Protein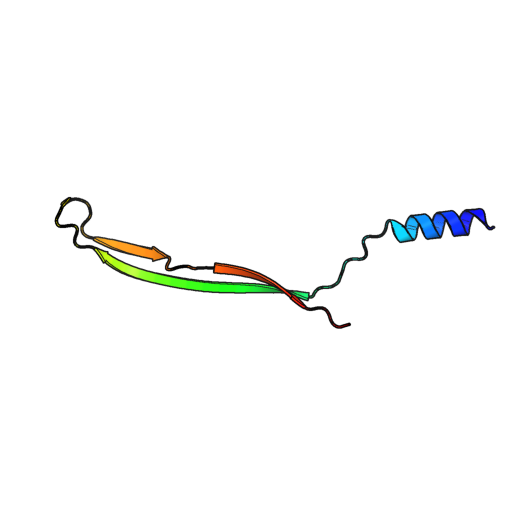 AF-A0A962KCR1-F1 (afdb_monomer_lite)

pLDDT: mean 79.23, std 12.0, range [58.22, 95.44]

Sequence (64 aa):
MKRHLLTLAIAASLLPLAAQAAPRVYGQLNLSIDYMDASVTPTQDGWALNSNASRIGVKGAEKL

Foldseek 3Di:
DVVVVVVVVVVVVPPPPPQPFVKDKDWDWDKDWDQDDDPPDNVPGDTDIDTDPTDIDIGGDHDD

Structure (mmCIF, N/CA/C/O backbone):
data_AF-A0A962KCR1-F1
#
_entry.id   AF-A0A962KCR1-F1
#
loop_
_atom_site.group_PDB
_atom_site.id
_atom_site.type_symbol
_atom_site.label_atom_id
_atom_site.label_alt_id
_atom_site.label_comp_id
_atom_site.label_asym_id
_atom_site.label_entity_id
_atom_site.label_seq_id
_atom_site.pdbx_PDB_ins_code
_atom_site.Cartn_x
_atom_site.Cartn_y
_atom_site.Cartn_z
_atom_site.occupancy
_atom_site.B_iso_or_equiv
_atom_si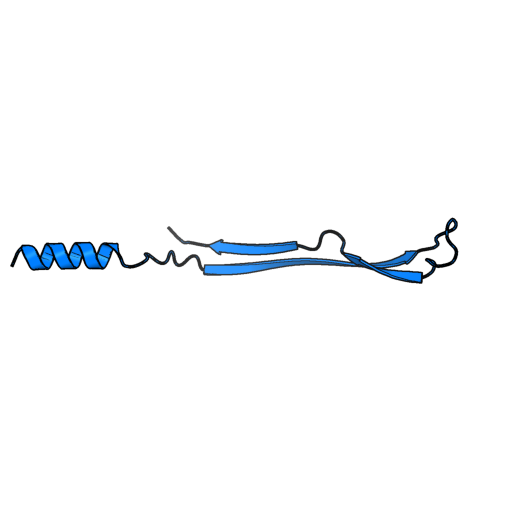te.auth_seq_id
_atom_site.auth_comp_id
_atom_site.auth_asym_id
_atom_site.auth_atom_id
_atom_site.pdbx_PDB_model_num
ATOM 1 N N . MET A 1 1 ? -12.463 1.198 53.229 1.00 58.44 1 MET A N 1
ATOM 2 C CA . MET A 1 1 ? -13.150 0.541 52.089 1.00 58.44 1 MET A CA 1
ATOM 3 C C . MET A 1 1 ? -13.273 1.427 50.838 1.00 58.44 1 MET A C 1
ATOM 5 O O . MET A 1 1 ? -12.929 0.948 49.771 1.00 58.44 1 MET A O 1
ATOM 9 N N . LYS A 1 2 ? -13.652 2.718 50.917 1.00 62.22 2 LYS A N 1
ATOM 10 C CA . LYS A 1 2 ? -13.836 3.586 49.721 1.00 62.22 2 LYS A CA 1
ATOM 11 C C . LYS A 1 2 ? -12.564 3.879 48.894 1.00 62.22 2 LYS A C 1
ATOM 13 O O . LYS A 1 2 ? -12.643 4.030 47.683 1.00 62.22 2 LYS A O 1
ATOM 18 N N . ARG A 1 3 ? -11.386 3.918 49.530 1.00 67.56 3 ARG A N 1
ATOM 19 C CA . ARG A 1 3 ? -10.096 4.198 48.859 1.00 67.56 3 ARG A CA 1
ATOM 20 C C . ARG A 1 3 ? -9.656 3.064 47.924 1.00 67.56 3 ARG A C 1
ATOM 22 O O . ARG A 1 3 ? -9.068 3.343 46.891 1.00 67.56 3 ARG A O 1
ATOM 29 N N . HIS A 1 4 ? -10.012 1.820 48.257 1.00 76.69 4 HIS A N 1
ATOM 30 C CA . HIS A 1 4 ? -9.708 0.645 47.432 1.00 76.69 4 HIS A CA 1
ATOM 31 C C . HIS A 1 4 ? -10.550 0.597 46.149 1.00 76.69 4 HIS A C 1
ATOM 33 O O . HIS A 1 4 ? -10.060 0.173 45.107 1.00 76.69 4 HIS A O 1
ATOM 39 N N . LEU A 1 5 ? -11.795 1.089 46.207 1.00 76.75 5 LEU A N 1
ATOM 40 C CA . LEU A 1 5 ? -12.641 1.244 45.019 1.00 76.75 5 LEU A CA 1
ATOM 41 C C . LEU A 1 5 ? -12.071 2.286 44.053 1.00 76.75 5 LEU A C 1
ATOM 43 O O . LEU A 1 5 ? -12.058 2.059 42.848 1.00 76.75 5 LEU A O 1
ATOM 47 N N . LEU A 1 6 ? -11.546 3.394 44.580 1.00 79.06 6 LEU A N 1
ATOM 48 C CA . LEU A 1 6 ? -10.930 4.430 43.754 1.00 79.06 6 LEU A CA 1
ATOM 49 C C . LEU A 1 6 ? -9.643 3.928 43.085 1.00 79.06 6 LEU A C 1
ATOM 51 O O . LEU A 1 6 ? -9.453 4.136 41.893 1.00 79.06 6 LEU A O 1
ATOM 55 N N . THR A 1 7 ? -8.788 3.207 43.819 1.00 81.31 7 THR A N 1
ATOM 56 C CA . THR A 1 7 ? -7.572 2.611 43.242 1.00 81.31 7 THR A CA 1
ATOM 57 C C . THR A 1 7 ? -7.881 1.561 42.179 1.00 81.31 7 THR A C 1
ATOM 59 O O . THR A 1 7 ? -7.162 1.484 41.190 1.00 81.31 7 THR A O 1
ATOM 62 N N . LEU A 1 8 ? -8.960 0.787 42.341 1.00 79.94 8 LEU A N 1
ATOM 63 C CA . LEU A 1 8 ? -9.377 -0.203 41.347 1.00 79.94 8 LEU A CA 1
ATOM 64 C C . LEU A 1 8 ? -9.942 0.459 40.082 1.00 79.94 8 LEU A C 1
ATOM 66 O O . LEU A 1 8 ? -9.625 0.024 38.982 1.00 79.94 8 LEU A O 1
AT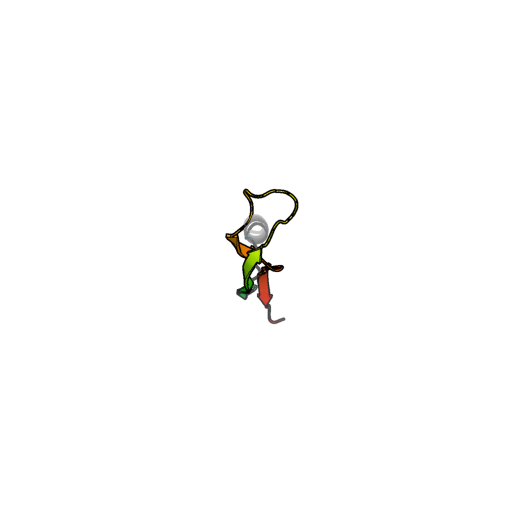OM 70 N N . ALA A 1 9 ? -10.720 1.534 40.226 1.00 77.56 9 ALA A N 1
ATOM 71 C CA . ALA A 1 9 ? -11.232 2.304 39.092 1.00 77.56 9 ALA A CA 1
ATOM 72 C C . ALA A 1 9 ? -10.099 2.961 38.284 1.00 77.56 9 ALA A C 1
ATOM 74 O O . ALA A 1 9 ? -10.101 2.909 37.056 1.00 77.56 9 ALA A O 1
ATOM 75 N N . ILE A 1 10 ? -9.098 3.516 38.973 1.00 78.88 10 ILE A N 1
ATOM 76 C CA . ILE A 1 10 ? -7.912 4.097 38.331 1.00 78.88 10 ILE A CA 1
ATOM 77 C C . ILE A 1 10 ? -7.102 3.001 37.626 1.00 78.88 10 ILE A C 1
ATOM 79 O O . ILE A 1 10 ? -6.749 3.161 36.460 1.00 78.88 10 ILE A O 1
ATOM 83 N N . ALA A 1 11 ? -6.876 1.857 38.277 1.00 77.25 11 ALA A N 1
ATOM 84 C CA . ALA A 1 11 ? -6.194 0.721 37.658 1.00 77.25 11 ALA A CA 1
ATOM 85 C C . ALA A 1 11 ? -6.941 0.188 36.422 1.00 77.25 11 ALA A C 1
ATOM 87 O O . ALA A 1 11 ? -6.310 -0.116 35.414 1.00 77.25 11 ALA A O 1
ATOM 88 N N . ALA A 1 12 ? -8.275 0.133 36.463 1.00 72.38 12 ALA A N 1
ATOM 89 C CA . ALA A 1 12 ? -9.098 -0.300 35.337 1.00 72.38 12 ALA A CA 1
ATOM 90 C C . ALA A 1 12 ? -9.074 0.695 34.163 1.00 72.38 12 ALA A C 1
ATOM 92 O O . ALA A 1 12 ? -9.082 0.267 33.016 1.00 72.38 12 ALA A O 1
ATOM 93 N N . SER A 1 13 ? -8.985 2.005 34.424 1.00 69.00 13 SER A N 1
ATOM 94 C CA . SER A 1 13 ? -8.855 3.026 33.366 1.00 69.00 13 SER A CA 1
ATOM 95 C C . SER A 1 13 ? -7.497 3.039 32.658 1.00 69.00 13 SER A C 1
ATOM 97 O O . SER A 1 13 ? -7.378 3.598 31.572 1.00 69.00 13 SER A O 1
ATOM 99 N N . LEU A 1 14 ? -6.477 2.429 33.267 1.00 72.00 14 LEU A N 1
ATOM 100 C CA . LEU A 1 14 ? -5.142 2.284 32.682 1.00 72.00 14 LEU A CA 1
ATOM 101 C C . LEU A 1 14 ? -5.015 1.015 31.832 1.00 72.00 14 LEU A C 1
ATOM 103 O O . LEU A 1 14 ? -4.001 0.832 31.159 1.00 72.00 14 LEU A O 1
ATOM 107 N N . LEU A 1 15 ? -6.024 0.138 31.855 1.00 69.12 15 LEU A N 1
ATOM 108 C CA . LEU A 1 15 ? -6.067 -0.994 30.947 1.00 69.12 15 LEU A CA 1
ATOM 109 C C . LEU A 1 15 ? -6.357 -0.457 29.545 1.00 69.12 15 LEU A C 1
ATOM 111 O O . LEU A 1 15 ? -7.371 0.220 29.357 1.0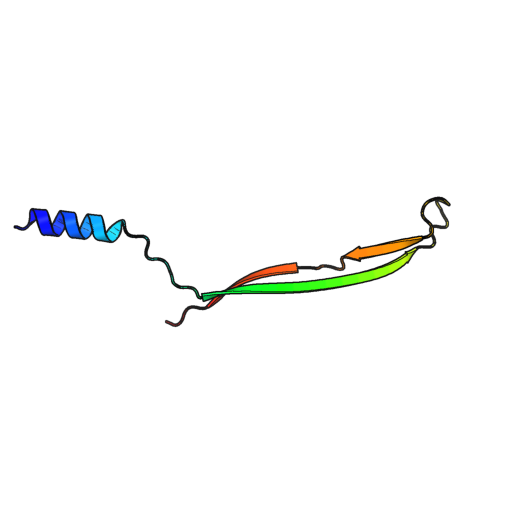0 69.12 15 LEU A O 1
ATOM 115 N N . PRO A 1 16 ? -5.502 -0.743 28.550 1.00 64.12 16 PRO A N 1
ATOM 116 C CA . PRO A 1 16 ? -5.837 -0.419 27.179 1.00 64.12 16 PRO A CA 1
ATOM 117 C C . PRO A 1 16 ? -7.129 -1.166 26.848 1.00 64.12 16 PRO A C 1
ATOM 119 O O . PRO A 1 16 ? -7.150 -2.399 26.832 1.00 64.12 16 PRO A O 1
ATOM 122 N N . LEU A 1 17 ? -8.215 -0.426 26.600 1.00 62.94 17 LEU A N 1
ATOM 123 C CA . LEU A 1 17 ? -9.368 -0.966 25.891 1.00 62.94 17 LEU A CA 1
ATOM 124 C C . LEU A 1 17 ? -8.856 -1.299 24.492 1.00 62.94 17 LEU A C 1
ATOM 126 O O . LEU A 1 17 ? -8.850 -0.456 23.597 1.00 62.94 17 LEU A O 1
ATOM 130 N N . ALA A 1 18 ? -8.325 -2.508 24.333 1.00 58.22 18 ALA A N 1
ATOM 131 C CA . ALA A 1 18 ? -7.954 -3.033 23.041 1.00 58.22 18 ALA A CA 1
ATOM 132 C C . ALA A 1 18 ? -9.252 -3.132 22.242 1.00 58.22 18 ALA A C 1
ATOM 134 O O . ALA A 1 18 ? -10.027 -4.070 22.425 1.00 58.22 18 ALA A O 1
ATOM 135 N N . ALA A 1 19 ? -9.511 -2.133 21.396 1.00 62.41 19 ALA A N 1
ATOM 136 C CA . ALA A 1 19 ? -10.529 -2.239 20.372 1.00 62.41 19 ALA A CA 1
ATOM 137 C C . ALA A 1 19 ? -10.193 -3.503 19.571 1.00 62.41 19 ALA A C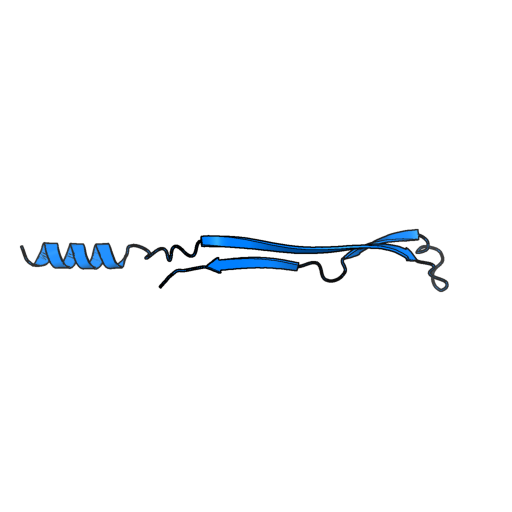 1
ATOM 139 O O . ALA A 1 19 ? -9.183 -3.549 18.863 1.00 62.41 19 ALA A O 1
ATOM 140 N N . GLN A 1 20 ? -10.987 -4.564 19.744 1.00 63.28 20 GLN A N 1
ATOM 141 C CA . GLN A 1 20 ? -10.858 -5.813 18.994 1.00 63.28 20 GLN A CA 1
ATOM 142 C C . GLN A 1 20 ? -11.381 -5.588 17.570 1.00 63.28 20 GLN A C 1
ATOM 144 O O . GLN A 1 20 ? -12.319 -6.232 17.112 1.00 63.28 20 GLN A O 1
ATOM 149 N N . ALA A 1 21 ? -10.775 -4.649 16.848 1.00 66.56 21 ALA A N 1
ATOM 150 C CA . ALA A 1 21 ? -10.974 -4.520 15.422 1.00 66.56 21 ALA A CA 1
ATOM 151 C C . ALA A 1 21 ? -10.280 -5.726 14.791 1.00 66.56 21 ALA A C 1
ATOM 153 O O . ALA A 1 21 ? -9.055 -5.775 14.794 1.00 66.56 21 ALA A O 1
ATOM 154 N N . ALA A 1 22 ? -11.035 -6.715 14.304 1.00 73.38 22 ALA A N 1
ATOM 155 C CA . ALA A 1 22 ? -10.483 -7.912 13.670 1.00 73.38 22 ALA A CA 1
ATOM 156 C C . ALA A 1 22 ? -9.616 -7.484 12.467 1.00 73.38 22 ALA A C 1
ATOM 158 O O . ALA A 1 22 ? -10.177 -7.161 11.411 1.00 73.38 22 ALA A O 1
ATOM 159 N N . PRO A 1 23 ? -8.275 -7.407 12.598 1.00 80.50 23 PRO A N 1
ATOM 160 C CA . PRO A 1 23 ? -7.461 -6.728 11.611 1.00 80.50 23 PRO A CA 1
ATOM 161 C C . PRO A 1 23 ? -7.231 -7.682 10.448 1.00 80.50 23 PRO A C 1
ATOM 163 O O . PRO A 1 23 ? -6.741 -8.797 10.619 1.00 80.50 23 PRO A O 1
ATOM 166 N N . ARG A 1 24 ? -7.595 -7.248 9.245 1.00 86.12 24 ARG A N 1
ATOM 167 C CA . ARG A 1 24 ? -7.336 -7.975 8.006 1.00 86.12 24 ARG A CA 1
ATOM 168 C C . ARG A 1 24 ? -6.343 -7.210 7.159 1.00 86.12 24 ARG A C 1
ATOM 170 O O . ARG A 1 24 ? -6.548 -6.036 6.859 1.00 86.12 24 ARG A O 1
ATOM 177 N N . VAL A 1 25 ? -5.289 -7.895 6.745 1.00 91.06 25 VAL A N 1
ATOM 178 C CA . VAL A 1 25 ? -4.348 -7.379 5.753 1.00 91.06 25 VAL A CA 1
ATOM 179 C C . VAL A 1 25 ? -4.913 -7.671 4.368 1.00 91.06 25 VAL A C 1
ATOM 181 O O . VAL A 1 25 ? -5.426 -8.761 4.115 1.00 91.06 25 VAL A O 1
ATOM 184 N N . TYR A 1 26 ? -4.854 -6.689 3.482 1.00 91.62 26 TYR A N 1
ATOM 185 C CA . TYR A 1 26 ? -5.286 -6.809 2.098 1.00 91.62 26 TYR A CA 1
ATOM 186 C C . TYR A 1 26 ? -4.336 -6.030 1.195 1.00 91.62 26 TYR A C 1
ATOM 188 O O . TYR A 1 26 ? -3.585 -5.167 1.643 1.00 91.62 26 TYR A O 1
ATOM 196 N N . GLY A 1 27 ? -4.365 -6.324 -0.094 1.00 93.62 27 GLY A N 1
ATOM 197 C CA . GLY A 1 27 ? -3.532 -5.630 -1.058 1.00 93.62 27 GLY A CA 1
ATOM 198 C C . GLY A 1 27 ? -3.822 -6.084 -2.474 1.00 93.62 27 GLY A C 1
ATOM 199 O O . GLY A 1 27 ? -4.553 -7.049 -2.694 1.00 93.62 27 GLY A O 1
ATOM 200 N N . GLN A 1 28 ? -3.252 -5.363 -3.427 1.00 95.31 28 GLN A N 1
ATOM 201 C CA . GLN A 1 28 ? -3.286 -5.685 -4.842 1.00 95.31 28 GLN A CA 1
ATOM 202 C C . GLN A 1 28 ? -1.852 -5.658 -5.360 1.00 95.31 28 GLN A C 1
ATOM 204 O O . GLN A 1 28 ? -1.143 -4.669 -5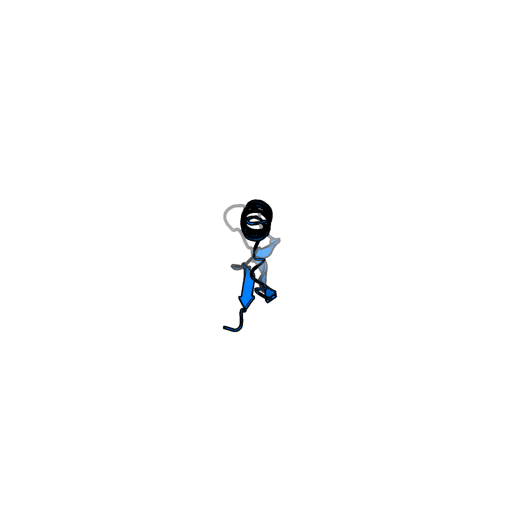.164 1.00 95.31 28 GLN A O 1
ATOM 209 N N . LEU A 1 29 ? -1.445 -6.748 -6.007 1.00 94.69 29 LEU A N 1
ATOM 210 C CA . LEU A 1 29 ? -0.174 -6.847 -6.710 1.00 94.69 29 LEU A CA 1
ATOM 211 C C . LEU A 1 29 ? -0.444 -6.665 -8.198 1.00 94.69 29 LEU A C 1
ATOM 213 O O . LEU A 1 29 ? -1.127 -7.482 -8.808 1.00 94.69 29 LEU A O 1
ATOM 217 N N . ASN A 1 30 ? 0.098 -5.591 -8.757 1.00 95.44 30 ASN A N 1
ATOM 218 C CA . ASN A 1 30 ? 0.021 -5.292 -10.177 1.00 95.44 30 ASN A CA 1
ATOM 219 C C . ASN A 1 30 ? 1.450 -5.236 -10.697 1.00 95.44 30 ASN A C 1
ATOM 221 O O . ASN A 1 30 ? 2.163 -4.260 -10.453 1.00 95.44 30 ASN A O 1
ATOM 225 N N . LEU A 1 31 ? 1.867 -6.295 -11.377 1.00 94.44 31 LEU A N 1
ATOM 226 C CA . LEU A 1 31 ? 3.209 -6.432 -11.924 1.00 94.44 31 LEU A CA 1
ATOM 227 C C . LEU A 1 31 ? 3.109 -6.643 -13.434 1.00 94.44 31 LEU A C 1
ATOM 229 O O . LEU A 1 31 ? 2.193 -7.324 -13.897 1.00 94.44 31 LEU A O 1
ATOM 233 N N . SER A 1 32 ? 4.039 -6.067 -14.184 1.00 92.75 32 SER A N 1
ATOM 234 C CA . SER A 1 32 ? 4.216 -6.332 -15.614 1.00 92.75 32 SER A CA 1
ATOM 235 C C . SER A 1 32 ? 5.667 -6.680 -15.903 1.00 92.75 32 SER A C 1
ATOM 237 O O . SER A 1 32 ? 6.574 -6.268 -15.179 1.00 92.75 32 SER A O 1
ATOM 239 N N . ILE A 1 33 ? 5.868 -7.473 -16.950 1.00 92.12 33 ILE A N 1
ATOM 240 C CA . ILE A 1 33 ? 7.181 -7.685 -17.546 1.00 92.12 33 ILE A CA 1
ATOM 241 C C . ILE A 1 33 ? 7.111 -7.048 -18.922 1.00 92.12 33 ILE A C 1
ATOM 243 O O . ILE A 1 33 ? 6.389 -7.539 -19.790 1.00 92.12 33 ILE A O 1
ATOM 247 N N . ASP A 1 34 ? 7.839 -5.953 -19.087 1.00 90.12 34 ASP A N 1
ATOM 248 C CA . ASP A 1 34 ? 7.796 -5.129 -20.284 1.00 90.12 34 ASP A CA 1
ATOM 249 C C . ASP A 1 34 ? 9.162 -5.169 -20.965 1.00 90.12 34 ASP A C 1
ATOM 251 O O . ASP A 1 34 ? 10.203 -5.078 -20.311 1.00 90.12 34 ASP A O 1
ATOM 255 N N . TYR A 1 35 ? 9.165 -5.331 -22.286 1.00 86.38 35 TYR A N 1
ATOM 256 C CA . TYR A 1 35 ? 10.372 -5.143 -23.079 1.00 86.38 35 TYR A CA 1
ATOM 257 C C . TYR A 1 35 ? 10.482 -3.664 -23.438 1.00 86.38 35 TYR A C 1
ATOM 259 O O . TYR A 1 35 ? 9.590 -3.117 -24.090 1.00 86.38 35 TYR A O 1
ATOM 267 N N . MET A 1 36 ? 11.552 -3.014 -22.991 1.00 81.50 36 MET A N 1
ATOM 268 C CA . MET A 1 36 ? 11.820 -1.612 -23.289 1.00 81.50 36 MET A CA 1
ATOM 269 C C . MET A 1 36 ? 12.834 -1.529 -24.426 1.00 81.50 36 MET A C 1
ATOM 271 O O . MET A 1 36 ? 13.902 -2.126 -24.341 1.00 81.50 36 MET A O 1
ATOM 275 N N . ASP A 1 37 ? 12.474 -0.797 -25.478 1.00 78.75 37 ASP A N 1
ATOM 276 C CA . ASP A 1 37 ? 13.361 -0.407 -26.576 1.00 78.75 37 ASP A CA 1
ATOM 277 C C . ASP A 1 37 ? 13.672 1.088 -26.404 1.00 78.75 37 ASP A C 1
ATOM 279 O O . ASP A 1 37 ? 12.822 1.963 -26.615 1.00 78.75 37 ASP A O 1
ATOM 283 N N . ALA A 1 38 ? 14.862 1.379 -25.891 1.00 68.88 38 ALA A N 1
ATOM 284 C CA . ALA A 1 38 ? 15.334 2.706 -25.549 1.00 68.88 38 ALA A CA 1
ATOM 285 C C . ALA A 1 38 ? 16.211 3.258 -26.681 1.00 68.88 38 ALA A C 1
ATOM 287 O O . ALA A 1 38 ? 17.431 3.366 -26.570 1.00 68.88 38 ALA A O 1
ATOM 288 N N . SER A 1 39 ? 15.561 3.740 -27.742 1.00 67.62 39 SER A N 1
ATOM 289 C CA . SER A 1 39 ? 16.208 4.322 -28.936 1.00 67.62 39 SER A CA 1
ATOM 290 C C . SER A 1 39 ? 17.189 5.487 -28.688 1.00 67.62 39 SER A C 1
ATOM 292 O O . SER A 1 39 ? 17.952 5.848 -29.583 1.00 67.62 39 SER A O 1
ATOM 294 N N . VAL A 1 40 ? 17.197 6.083 -27.488 1.00 67.12 40 VAL A N 1
ATOM 295 C CA . VAL A 1 40 ? 18.062 7.221 -27.118 1.00 67.12 40 VAL A CA 1
ATOM 296 C C . VAL A 1 40 ? 19.305 6.785 -26.327 1.00 67.12 40 VAL A C 1
ATOM 298 O O . VAL A 1 40 ? 20.311 7.492 -26.343 1.00 67.12 40 VAL A O 1
ATOM 301 N N . THR A 1 41 ? 19.281 5.623 -25.659 1.00 60.50 41 THR A N 1
ATOM 302 C CA . THR A 1 41 ? 20.438 5.112 -24.901 1.00 60.50 41 THR A CA 1
ATOM 303 C C . THR A 1 41 ? 20.562 3.594 -25.099 1.00 60.50 41 THR A C 1
ATOM 305 O O . THR A 1 41 ? 19.820 2.851 -24.462 1.00 60.50 41 THR A O 1
ATOM 308 N N . PRO A 1 42 ? 21.523 3.107 -25.911 1.00 58.41 42 PRO A N 1
ATOM 309 C CA . PRO A 1 42 ? 21.612 1.704 -26.351 1.00 58.41 42 PRO A CA 1
ATOM 310 C C . PRO A 1 42 ? 21.945 0.689 -25.239 1.00 58.41 42 PRO A C 1
ATOM 312 O O . PRO A 1 42 ? 22.154 -0.489 -25.504 1.00 58.41 42 PRO A O 1
ATOM 315 N N . THR A 1 43 ? 22.028 1.137 -23.986 1.00 61.31 43 THR A N 1
ATOM 316 C CA . THR A 1 43 ? 22.348 0.315 -22.810 1.00 61.31 43 THR A CA 1
ATOM 317 C C . THR A 1 43 ? 21.117 -0.020 -21.959 1.00 61.31 43 THR A C 1
ATOM 319 O O . THR A 1 43 ? 21.271 -0.625 -20.901 1.00 61.31 43 THR A O 1
ATOM 322 N N . GLN A 1 44 ? 19.914 0.403 -22.362 1.00 61.84 44 GLN A N 1
ATOM 323 C CA . GLN A 1 44 ? 18.670 0.171 -21.610 1.00 61.84 44 GLN A CA 1
ATOM 324 C C . GLN A 1 44 ? 17.681 -0.770 -22.308 1.00 61.84 44 GLN A C 1
ATOM 326 O O . GLN A 1 44 ? 16.600 -1.002 -21.767 1.00 61.84 44 GLN A O 1
ATOM 331 N N . ASP A 1 45 ? 18.058 -1.347 -23.451 1.00 73.75 45 ASP A N 1
ATOM 332 C CA . ASP A 1 45 ? 17.216 -2.326 -24.131 1.00 73.75 45 ASP A CA 1
ATOM 333 C C . ASP A 1 45 ? 17.181 -3.623 -23.328 1.00 73.75 45 ASP A C 1
ATOM 335 O O . ASP A 1 45 ? 18.216 -4.239 -23.047 1.00 73.75 45 ASP A O 1
ATOM 339 N N . GLY A 1 46 ? 15.985 -4.044 -22.931 1.00 82.06 46 GLY A N 1
ATOM 340 C CA . GLY A 1 46 ? 15.851 -5.253 -22.137 1.00 82.06 46 GLY A CA 1
ATOM 341 C C . GLY A 1 46 ? 14.487 -5.465 -21.510 1.00 82.06 46 GLY A C 1
ATOM 342 O O . GLY A 1 46 ? 13.570 -4.650 -21.603 1.00 82.06 46 GLY A O 1
ATOM 343 N N . TRP A 1 47 ? 14.371 -6.615 -20.854 1.00 87.44 47 TRP A N 1
ATOM 344 C CA . TRP A 1 47 ? 13.196 -6.984 -20.078 1.00 87.44 47 TRP A CA 1
ATOM 345 C C . TRP A 1 47 ? 13.251 -6.324 -18.704 1.00 87.44 47 TRP A C 1
ATOM 347 O O . TRP A 1 47 ? 14.173 -6.572 -17.925 1.00 87.44 47 TRP A O 1
ATOM 357 N N . ALA A 1 48 ? 12.242 -5.520 -18.394 1.00 87.50 48 ALA A N 1
ATOM 358 C CA . ALA A 1 48 ? 12.075 -4.873 -17.106 1.00 87.50 48 ALA A CA 1
ATOM 359 C C . ALA A 1 48 ? 10.879 -5.473 -16.361 1.00 87.50 48 ALA A C 1
ATOM 361 O O . ALA A 1 48 ? 9.809 -5.684 -16.931 1.00 87.50 48 ALA A O 1
ATOM 362 N N . LEU A 1 49 ? 11.058 -5.732 -15.065 1.00 90.12 49 LEU A N 1
ATOM 363 C CA . LEU A 1 49 ? 9.959 -6.047 -14.156 1.00 90.12 49 LEU A CA 1
ATOM 364 C C . LEU A 1 49 ? 9.463 -4.744 -13.530 1.00 90.12 49 LEU A C 1
ATOM 366 O O . LEU A 1 49 ? 10.220 -4.069 -12.832 1.00 90.12 49 LEU A O 1
ATOM 370 N N . ASN A 1 50 ? 8.190 -4.422 -13.738 1.00 91.19 50 ASN A N 1
ATOM 371 C CA . ASN A 1 50 ? 7.607 -3.157 -13.318 1.00 91.19 50 ASN A CA 1
ATOM 372 C C . ASN A 1 50 ? 6.492 -3.347 -12.281 1.00 91.19 50 ASN A C 1
ATOM 374 O O . ASN A 1 50 ? 5.762 -4.340 -12.295 1.00 91.19 50 ASN A O 1
ATOM 378 N N . SER A 1 51 ? 6.345 -2.370 -11.379 1.00 92.25 51 SER A N 1
ATOM 379 C CA . SER A 1 51 ? 5.252 -2.319 -10.400 1.00 92.25 51 SER A CA 1
ATOM 380 C C . SER A 1 51 ? 4.242 -1.245 -10.793 1.00 92.25 51 SER A C 1
ATOM 382 O O . SER A 1 51 ? 4.549 -0.055 -10.795 1.00 92.25 51 SER A O 1
ATOM 384 N N . ASN A 1 52 ? 3.011 -1.662 -11.079 1.00 92.75 52 ASN A N 1
ATOM 385 C CA . ASN A 1 52 ? 1.946 -0.808 -11.601 1.00 92.75 52 ASN A CA 1
ATOM 386 C C . ASN A 1 52 ? 0.928 -0.463 -10.510 1.00 92.75 52 ASN A C 1
ATOM 388 O O . ASN A 1 52 ? -0.215 -0.925 -10.507 1.00 92.75 52 ASN A O 1
ATOM 392 N N . ALA A 1 53 ? 1.355 0.362 -9.552 1.00 94.44 53 ALA A N 1
ATOM 393 C CA . ALA A 1 53 ? 0.537 0.781 -8.410 1.00 94.44 53 ALA A CA 1
ATOM 394 C C . ALA A 1 53 ? 0.075 -0.386 -7.514 1.00 94.44 53 ALA A C 1
ATOM 396 O O . ALA A 1 53 ? -1.075 -0.419 -7.044 1.00 94.44 53 ALA A O 1
ATOM 397 N N . SER A 1 54 ? 0.996 -1.325 -7.263 1.00 95.31 54 SER A N 1
ATOM 398 C CA . SER A 1 54 ? 0.846 -2.322 -6.202 1.00 95.31 54 SER A CA 1
ATOM 399 C C . SER A 1 54 ? 0.634 -1.625 -4.857 1.00 95.31 54 SER A C 1
ATOM 401 O O . SER A 1 54 ? 1.296 -0.635 -4.548 1.00 95.31 54 SER A O 1
ATOM 403 N N . ARG A 1 55 ? -0.310 -2.120 -4.058 1.00 94.62 55 ARG A N 1
ATOM 404 C CA . ARG A 1 55 ? -0.727 -1.487 -2.800 1.00 94.62 55 ARG A CA 1
ATOM 405 C C . ARG A 1 55 ? -1.016 -2.526 -1.731 1.00 94.62 55 ARG A C 1
ATOM 407 O O . ARG A 1 55 ? -1.537 -3.596 -2.033 1.00 94.62 55 ARG A O 1
ATOM 414 N N . ILE A 1 56 ? -0.728 -2.181 -0.484 1.00 95.38 56 ILE A N 1
ATOM 415 C CA . ILE A 1 56 ? -1.013 -2.993 0.699 1.00 95.38 56 ILE A CA 1
ATOM 416 C C . ILE A 1 56 ? -1.703 -2.119 1.744 1.00 95.38 56 ILE A C 1
ATOM 418 O O . ILE A 1 56 ? -1.421 -0.927 1.850 1.00 95.38 56 ILE A O 1
ATOM 422 N N . GLY A 1 57 ? -2.632 -2.699 2.495 1.00 93.69 57 GLY A N 1
ATOM 423 C CA . GLY A 1 57 ? -3.396 -2.010 3.519 1.00 93.69 57 GLY A CA 1
ATOM 424 C C . GLY A 1 57 ? -3.863 -2.948 4.623 1.00 93.69 57 GLY A C 1
ATOM 425 O O . GLY A 1 57 ? -3.879 -4.172 4.484 1.00 93.69 57 GLY A O 1
ATOM 426 N N . VAL A 1 58 ? -4.266 -2.348 5.739 1.00 92.25 58 VAL A N 1
ATOM 427 C CA . VAL A 1 58 ? -4.862 -3.045 6.880 1.00 92.25 58 VAL A CA 1
ATOM 428 C C . VAL A 1 58 ? -6.263 -2.483 7.088 1.00 92.25 58 VAL A C 1
ATOM 430 O O . VAL A 1 58 ? -6.460 -1.270 7.065 1.00 92.25 58 VAL A O 1
ATOM 433 N N . LYS A 1 59 ? -7.255 -3.359 7.238 1.00 89.25 59 LYS A N 1
ATOM 434 C CA . LYS A 1 59 ? -8.653 -3.004 7.492 1.00 89.25 59 LYS A CA 1
ATOM 435 C C . LYS A 1 59 ? -9.109 -3.651 8.791 1.00 89.25 59 LYS A C 1
ATOM 437 O O . LYS A 1 59 ? -9.026 -4.867 8.927 1.00 89.25 59 LYS A O 1
ATOM 442 N N . GLY A 1 60 ? -9.614 -2.847 9.720 1.00 85.31 60 GLY A N 1
ATOM 443 C CA . GLY A 1 60 ? -10.325 -3.329 10.901 1.00 85.31 60 GLY A CA 1
ATOM 444 C C . GLY A 1 60 ? -11.823 -3.443 10.625 1.00 85.31 60 GLY A C 1
ATOM 445 O O . GLY A 1 60 ? -12.381 -2.627 9.891 1.00 85.31 60 GLY A O 1
ATOM 446 N N . ALA A 1 61 ? -12.470 -4.451 11.201 1.00 79.25 61 ALA A N 1
ATOM 447 C CA . ALA A 1 61 ? -13.923 -4.512 11.308 1.00 79.25 61 ALA A CA 1
ATOM 448 C C . ALA A 1 61 ? -14.295 -4.684 12.782 1.00 79.25 61 ALA A C 1
ATOM 450 O O . ALA A 1 61 ? -13.747 -5.556 13.456 1.00 79.25 61 ALA A O 1
ATOM 451 N N . GLU A 1 62 ? -15.217 -3.854 13.255 1.00 76.56 62 GLU A N 1
ATOM 452 C CA . GLU A 1 62 ? -15.782 -3.910 14.599 1.00 76.56 62 GLU A CA 1
ATOM 453 C C . GLU A 1 62 ? -17.303 -3.986 14.467 1.00 76.56 62 GLU A C 1
ATOM 455 O O . GLU A 1 62 ? -17.896 -3.298 13.631 1.00 76.56 62 GLU A O 1
ATOM 460 N N . LYS A 1 63 ? -17.930 -4.871 15.244 1.00 69.12 63 LYS A N 1
ATOM 461 C CA . LYS A 1 63 ? -19.386 -4.951 15.336 1.00 69.12 63 LYS A CA 1
ATOM 462 C C . LYS A 1 63 ? -19.811 -4.144 16.562 1.00 69.12 63 LYS A C 1
ATOM 464 O O . LYS A 1 63 ? -19.427 -4.517 17.666 1.00 69.12 63 LYS A O 1
ATOM 469 N N . LEU A 1 64 ? -20.566 -3.069 16.330 1.00 69.50 64 LEU A N 1
ATOM 470 C CA . LEU A 1 64 ? -21.220 -2.265 17.368 1.00 69.50 64 LEU A CA 1
ATOM 471 C C . LEU A 1 64 ? -22.440 -2.997 17.943 1.00 69.50 64 LEU A C 1
ATOM 473 O O . LEU A 1 64 ? -23.129 -3.697 17.157 1.00 69.50 64 LEU A O 1
#

Radius of gyration: 27.14 Å; chains: 1; bounding box: 44×15×81 Å

Secondary structure (DSSP, 8-state):
-HHHHHHHHHHHHTS--------EEEEE--EEEEEE--TT-TT--EEEEEESS-EEEEE-----